Protein AF-A0A1I0JDM7-F1 (afdb_monomer_lite)

Sequence (80 aa):
MGVCSALSGLVREDAPQREYALRDVFNALRYLVKTGCGWRYLPHDLPPWPAVYQQWARWRDNRCFEHMMADLRELARVLA

Structure (mmCIF, N/CA/C/O backbone):
data_AF-A0A1I0JDM7-F1
#
_entry.id   AF-A0A1I0JDM7-F1
#
loop_
_atom_site.group_PDB
_atom_site.id
_atom_site.type_symbol
_atom_site.label_atom_id
_atom_site.label_alt_id
_atom_site.label_comp_id
_atom_site.label_asym_id
_atom_site.label_entity_id
_atom_site.label_seq_id
_atom_site.pdbx_PDB_ins_code
_atom_site.Cartn_x
_atom_site.Cartn_y
_atom_site.Cartn_z
_atom_site.occupancy
_atom_site.B_iso_or_equiv
_atom_site.auth_seq_id
_atom_site.auth_comp_id
_atom_site.auth_asym_id
_atom_site.auth_atom_id
_atom_site.pdbx_PDB_model_num
ATOM 1 N N . MET A 1 1 ? -20.697 11.921 7.033 1.00 32.81 1 MET A N 1
ATOM 2 C CA . MET A 1 1 ? -20.563 10.526 6.560 1.00 32.81 1 MET A CA 1
ATOM 3 C C . MET A 1 1 ? -19.557 10.493 5.411 1.00 32.81 1 MET A C 1
ATOM 5 O O . MET A 1 1 ? -19.924 10.256 4.269 1.00 32.81 1 MET A O 1
ATOM 9 N N . GLY A 1 2 ? -18.303 10.862 5.688 1.00 39.69 2 GLY A N 1
ATOM 10 C CA . GLY A 1 2 ? -17.242 10.916 4.685 1.00 39.69 2 GLY A CA 1
ATOM 11 C C . GLY A 1 2 ? -16.491 9.599 4.720 1.00 39.69 2 GLY A C 1
ATOM 12 O O . GLY A 1 2 ? -15.845 9.298 5.714 1.00 39.69 2 GLY A O 1
ATOM 13 N N . VAL A 1 3 ? -16.633 8.792 3.675 1.00 42.47 3 VAL A N 1
ATOM 14 C CA . VAL A 1 3 ? -15.830 7.581 3.508 1.00 42.47 3 VAL A CA 1
ATOM 15 C C . VAL A 1 3 ? -14.370 8.025 3.474 1.00 42.47 3 VAL A C 1
ATOM 17 O O . VAL A 1 3 ? -14.010 8.847 2.630 1.00 42.47 3 VAL A O 1
ATOM 20 N N . CYS A 1 4 ? -13.540 7.536 4.394 1.00 37.72 4 CYS A N 1
ATOM 21 C CA . CYS A 1 4 ? -12.112 7.821 4.386 1.00 37.72 4 CYS A CA 1
ATOM 22 C C . CYS A 1 4 ? -11.533 7.412 3.030 1.00 37.72 4 CYS A C 1
ATOM 24 O O . CYS A 1 4 ? -11.318 6.228 2.764 1.00 37.72 4 CYS A O 1
ATOM 26 N N . SER A 1 5 ? -11.230 8.379 2.167 1.00 49.50 5 SER A N 1
ATOM 27 C CA . SER A 1 5 ? -10.527 8.141 0.906 1.00 49.50 5 SER A CA 1
ATOM 28 C C . SER A 1 5 ? -9.035 7.854 1.145 1.00 49.50 5 SER A C 1
ATOM 30 O O . SER A 1 5 ? -8.207 8.140 0.282 1.00 49.50 5 SER A O 1
ATOM 32 N N . ALA A 1 6 ? -8.663 7.328 2.319 1.00 46.88 6 ALA A N 1
ATOM 33 C CA . ALA A 1 6 ? -7.295 7.262 2.826 1.00 46.88 6 ALA A CA 1
ATOM 34 C C . ALA A 1 6 ? -6.329 6.527 1.886 1.00 46.88 6 ALA A C 1
ATOM 36 O O . ALA A 1 6 ? -5.164 6.897 1.794 1.00 46.88 6 ALA A O 1
ATOM 37 N N . LEU A 1 7 ? -6.790 5.532 1.126 1.00 48.78 7 LEU A N 1
ATOM 38 C CA . LEU A 1 7 ? -5.939 4.880 0.122 1.00 48.78 7 LEU A CA 1
ATOM 39 C C . LEU A 1 7 ? -5.905 5.644 -1.216 1.00 48.78 7 LEU A C 1
ATOM 41 O O . LEU A 1 7 ? -4.900 5.575 -1.919 1.00 48.78 7 LEU A O 1
ATOM 45 N N . SER A 1 8 ? -6.946 6.429 -1.515 1.00 51.50 8 SER A N 1
ATOM 46 C CA . SER A 1 8 ? -7.130 7.230 -2.741 1.00 51.50 8 SER A CA 1
ATOM 47 C C . SER A 1 8 ? -6.460 8.613 -2.703 1.00 51.50 8 SER A C 1
ATOM 49 O O . SER A 1 8 ? -6.541 9.376 -3.664 1.00 51.50 8 SER A O 1
ATOM 51 N N . GLY A 1 9 ? -5.805 8.972 -1.596 1.00 51.06 9 GLY A N 1
ATOM 52 C CA . GLY A 1 9 ? -5.202 10.288 -1.385 1.00 51.06 9 GLY A CA 1
ATOM 53 C C . GLY A 1 9 ? -3.949 10.526 -2.229 1.00 51.06 9 GLY A C 1
ATOM 54 O O . GLY A 1 9 ? -2.844 10.412 -1.710 1.00 51.06 9 GLY A O 1
ATOM 55 N N . LEU A 1 10 ? -4.137 10.789 -3.529 1.00 52.97 10 LEU A N 1
ATOM 56 C CA . LEU A 1 10 ? -3.453 11.802 -4.359 1.00 52.97 10 LEU A CA 1
ATOM 57 C C . LEU A 1 10 ? -3.669 11.579 -5.868 1.00 52.97 10 LEU A C 1
ATOM 59 O O . LEU A 1 10 ? -3.362 12.466 -6.658 1.00 52.97 10 LEU A O 1
ATOM 63 N N . VAL A 1 11 ? -4.180 10.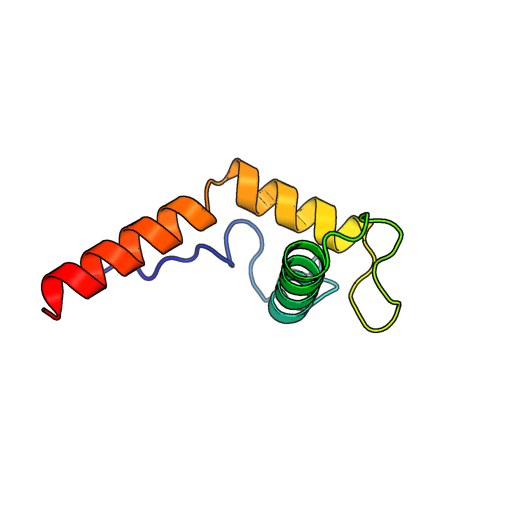420 -6.291 1.00 54.81 11 VAL A N 1
ATOM 64 C CA . VAL A 1 11 ? -4.301 10.072 -7.713 1.00 54.81 11 VAL A CA 1
ATOM 65 C C . VAL A 1 11 ? -5.618 9.332 -7.937 1.00 54.81 11 VAL A C 1
ATOM 67 O O . VAL A 1 11 ? -5.851 8.288 -7.326 1.00 54.81 11 VAL A O 1
ATOM 70 N N . ARG A 1 12 ? -6.482 9.887 -8.800 1.00 58.19 12 ARG A N 1
ATOM 71 C CA . ARG A 1 12 ? -7.737 9.239 -9.202 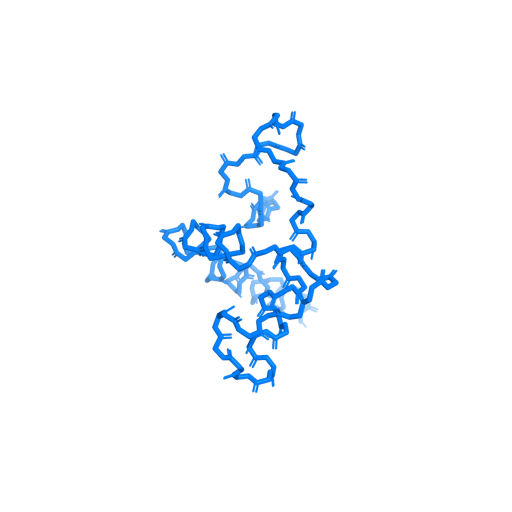1.00 58.19 12 ARG A CA 1
ATOM 72 C C . ARG A 1 12 ? -7.442 7.845 -9.762 1.00 58.19 12 ARG A C 1
ATOM 74 O O . ARG A 1 12 ? -6.378 7.609 -10.330 1.00 58.19 12 ARG A O 1
ATOM 81 N N . GLU A 1 13 ? -8.367 6.908 -9.596 1.00 59.47 13 GLU A N 1
ATOM 82 C CA . GLU A 1 13 ? -8.156 5.522 -10.037 1.00 59.47 13 GLU A CA 1
ATOM 83 C C . GLU A 1 13 ? -7.940 5.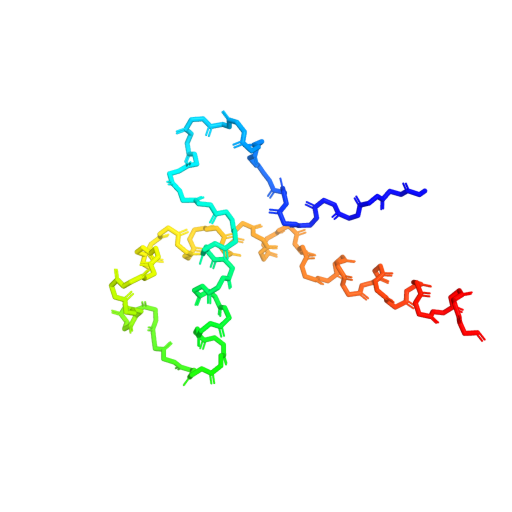389 -11.548 1.00 59.47 13 GLU A C 1
ATOM 85 O O . GLU A 1 13 ? -7.273 4.455 -11.981 1.00 59.47 13 GLU A O 1
ATOM 90 N N . ASP A 1 14 ? -8.439 6.360 -12.314 1.00 60.09 14 ASP A N 1
ATOM 91 C CA . ASP A 1 14 ? -8.325 6.495 -13.765 1.00 60.09 14 ASP A CA 1
ATOM 92 C C . ASP A 1 14 ? -7.104 7.309 -14.223 1.00 60.09 14 ASP A C 1
ATOM 94 O O . ASP A 1 14 ? -6.944 7.564 -15.417 1.00 60.09 14 ASP A O 1
ATOM 98 N N . ALA A 1 15 ? -6.243 7.758 -13.307 1.00 64.44 15 ALA A N 1
ATOM 99 C CA . ALA A 1 15 ? -5.120 8.595 -13.692 1.00 64.44 15 ALA A CA 1
ATOM 100 C C . ALA A 1 15 ? -4.049 7.774 -14.437 1.00 64.44 15 ALA A C 1
ATOM 102 O O . ALA A 1 15 ? -3.592 6.746 -13.927 1.00 64.44 15 ALA A O 1
ATOM 103 N N . PRO A 1 16 ? -3.559 8.257 -15.591 1.00 61.81 16 PRO A N 1
ATOM 104 C CA . PRO A 1 16 ? -2.612 7.519 -16.427 1.00 61.81 16 PRO A CA 1
ATOM 105 C C . PRO A 1 16 ? -1.247 7.296 -15.758 1.00 61.81 16 PRO A C 1
ATOM 107 O O . PRO A 1 16 ? -0.474 6.454 -16.195 1.00 61.81 16 PRO A O 1
ATOM 110 N N . GLN A 1 17 ? -0.938 8.031 -14.686 1.00 64.69 17 GLN A N 1
ATOM 111 C CA . GLN A 1 17 ? 0.292 7.875 -13.905 1.00 64.69 17 GLN A CA 1
ATOM 112 C C . GLN A 1 17 ? 0.245 6.681 -12.933 1.00 64.69 17 GLN A C 1
ATOM 114 O O . GLN A 1 17 ? 1.233 6.408 -12.248 1.00 64.69 17 GLN A O 1
ATOM 119 N N . ARG A 1 18 ? -0.897 5.991 -12.818 1.00 70.31 18 ARG A N 1
ATOM 120 C CA . ARG A 1 18 ? -1.075 4.829 -11.945 1.00 70.31 18 ARG A CA 1
ATOM 121 C C . ARG A 1 18 ? -0.788 3.542 -12.718 1.00 70.31 18 ARG A C 1
ATOM 123 O O . ARG A 1 18 ? -1.691 2.896 -13.232 1.00 70.31 18 ARG A O 1
ATOM 130 N N . GLU A 1 19 ? 0.486 3.170 -12.761 1.00 79.50 19 GLU A N 1
ATOM 131 C CA . GLU A 1 19 ? 0.954 1.940 -13.419 1.00 79.50 19 GLU A CA 1
ATOM 132 C C . GLU A 1 19 ? 0.555 0.664 -12.650 1.00 79.50 19 GLU A C 1
ATOM 134 O O . GLU A 1 19 ? 0.281 -0.367 -13.254 1.00 79.50 19 GLU A O 1
ATOM 139 N N . TYR A 1 20 ? 0.457 0.743 -11.316 1.00 86.56 20 TYR A N 1
ATOM 140 C CA . TYR A 1 20 ? 0.119 -0.387 -10.441 1.00 86.56 20 TYR A CA 1
ATOM 141 C C . TYR A 1 20 ? -1.179 -0.130 -9.670 1.00 86.56 20 TYR A C 1
ATOM 143 O O . TYR A 1 20 ? -1.445 0.985 -9.202 1.00 86.56 20 TYR A O 1
ATOM 151 N N . ALA A 1 21 ? -1.990 -1.172 -9.471 1.00 86.69 21 ALA A N 1
ATOM 152 C CA . ALA A 1 21 ? -3.171 -1.060 -8.625 1.00 86.69 21 ALA A CA 1
ATOM 153 C C . ALA A 1 21 ? -2.764 -0.760 -7.170 1.00 86.69 21 ALA A C 1
ATOM 155 O O . ALA A 1 21 ? -1.829 -1.353 -6.632 1.00 86.69 21 ALA A O 1
ATOM 156 N N . LEU A 1 22 ? -3.501 0.126 -6.481 1.00 84.88 22 LEU A N 1
ATOM 157 C CA . LEU A 1 22 ? -3.225 0.458 -5.075 1.00 84.88 22 LEU A CA 1
ATOM 158 C C . LEU A 1 22 ? -3.296 -0.768 -4.169 1.00 84.88 22 LEU A C 1
ATOM 160 O O . LEU A 1 22 ? -2.603 -0.818 -3.157 1.00 84.88 22 LEU A O 1
ATOM 164 N N . ARG A 1 23 ? -4.120 -1.757 -4.533 1.00 88.50 23 ARG A N 1
ATOM 165 C CA . ARG A 1 23 ? -4.199 -3.027 -3.817 1.00 88.50 23 ARG A CA 1
ATOM 166 C C . ARG A 1 23 ? -2.869 -3.773 -3.860 1.00 88.50 23 ARG A C 1
ATOM 168 O O . ARG A 1 23 ? -2.442 -4.254 -2.818 1.00 88.50 23 ARG A O 1
ATOM 175 N N . ASP A 1 24 ? -2.199 -3.808 -5.005 1.00 92.31 24 ASP A N 1
ATOM 176 C CA . ASP A 1 24 ? -0.918 -4.503 -5.164 1.00 92.31 24 ASP A CA 1
ATOM 177 C C . ASP A 1 24 ? 0.200 -3.764 -4.433 1.00 92.31 24 ASP A C 1
ATOM 179 O O . ASP A 1 24 ? 0.994 -4.369 -3.716 1.00 92.31 24 ASP A O 1
ATOM 183 N N . VAL A 1 25 ? 0.194 -2.433 -4.512 1.00 92.25 25 VAL A N 1
ATOM 184 C CA . VAL A 1 25 ? 1.107 -1.581 -3.741 1.00 92.25 25 VAL A CA 1
ATOM 185 C C . VAL A 1 25 ? 0.907 -1.773 -2.235 1.00 92.25 25 VAL A C 1
ATOM 187 O O . VAL A 1 25 ? 1.870 -1.895 -1.477 1.00 92.25 25 VAL A O 1
ATOM 190 N N . PHE A 1 26 ? -0.345 -1.841 -1.782 1.00 91.75 26 PHE A N 1
ATOM 191 C CA . PHE A 1 26 ? -0.670 -2.091 -0.382 1.00 91.75 26 PHE A CA 1
ATOM 192 C C . PHE A 1 26 ? -0.277 -3.507 0.059 1.00 91.75 26 PHE A C 1
ATOM 194 O O . PHE A 1 26 ? 0.241 -3.681 1.161 1.00 91.75 26 PHE A O 1
ATOM 201 N N . ASN A 1 27 ? -0.471 -4.515 -0.795 1.00 94.56 27 ASN A N 1
ATOM 202 C CA . ASN A 1 27 ? -0.017 -5.882 -0.537 1.00 94.56 27 ASN A CA 1
ATOM 203 C C . ASN A 1 27 ? 1.509 -5.932 -0.378 1.00 94.56 27 ASN A C 1
ATOM 205 O O . ASN A 1 27 ? 1.999 -6.560 0.561 1.00 94.56 27 ASN A O 1
ATOM 209 N N . ALA A 1 28 ? 2.248 -5.210 -1.223 1.00 95.56 28 ALA A N 1
ATOM 210 C CA . ALA A 1 28 ? 3.696 -5.092 -1.110 1.00 95.56 28 ALA A CA 1
ATOM 211 C C . ALA A 1 28 ? 4.135 -4.423 0.196 1.00 95.56 28 ALA A C 1
ATOM 213 O O . ALA A 1 28 ? 5.031 -4.913 0.884 1.00 95.56 28 ALA A O 1
ATOM 214 N N . LEU A 1 29 ? 3.458 -3.344 0.592 1.00 94.75 29 LEU A N 1
ATOM 215 C CA . LEU A 1 29 ? 3.707 -2.694 1.875 1.00 94.75 29 LEU A CA 1
ATOM 216 C C . LEU A 1 29 ? 3.410 -3.630 3.057 1.00 94.75 29 LEU A C 1
ATOM 218 O O . LEU A 1 29 ? 4.199 -3.716 3.997 1.00 94.75 29 LEU A O 1
ATOM 222 N N . ARG A 1 30 ? 2.301 -4.375 3.005 1.00 94.44 30 ARG A N 1
ATOM 223 C CA . ARG A 1 30 ? 1.953 -5.378 4.019 1.00 94.44 30 ARG A CA 1
ATOM 224 C C . ARG A 1 30 ? 3.013 -6.474 4.108 1.00 94.44 30 ARG A C 1
ATOM 226 O O . ARG A 1 30 ? 3.327 -6.903 5.217 1.00 94.44 30 ARG A O 1
ATOM 233 N N . TYR A 1 31 ? 3.553 -6.920 2.974 1.00 95.88 31 TYR A N 1
ATOM 234 C CA . TYR A 1 31 ? 4.647 -7.886 2.945 1.00 95.88 31 TYR A CA 1
ATOM 235 C C . TYR A 1 31 ? 5.871 -7.342 3.688 1.00 95.88 31 TYR A C 1
ATOM 237 O O . TYR A 1 31 ? 6.328 -7.989 4.626 1.00 95.88 31 TYR A O 1
ATOM 245 N N . LEU A 1 32 ? 6.323 -6.126 3.355 1.00 96.06 32 LEU A N 1
ATOM 246 C CA . LEU A 1 32 ? 7.454 -5.461 4.021 1.00 96.06 32 LEU A CA 1
ATOM 247 C C . LEU A 1 32 ? 7.259 -5.362 5.539 1.00 96.06 32 LEU A C 1
ATOM 249 O O . LEU A 1 32 ? 8.158 -5.702 6.301 1.00 96.06 32 LEU A O 1
ATOM 253 N N . VAL A 1 33 ? 6.074 -4.942 5.991 1.00 94.81 33 VAL A N 1
ATOM 254 C CA . VAL A 1 33 ? 5.761 -4.820 7.426 1.00 94.81 33 VAL A CA 1
ATOM 255 C C . VAL A 1 33 ? 5.726 -6.186 8.116 1.00 94.81 33 VAL A C 1
ATOM 257 O O . VAL A 1 33 ? 6.147 -6.309 9.264 1.00 94.81 33 VAL A O 1
ATOM 260 N N . LYS A 1 34 ? 5.228 -7.225 7.436 1.00 96.38 34 LYS A N 1
ATOM 261 C CA . LYS A 1 34 ? 5.111 -8.571 8.009 1.00 96.38 34 LYS A CA 1
ATOM 262 C C . LYS A 1 34 ? 6.455 -9.294 8.101 1.00 96.38 34 LYS A C 1
ATOM 264 O O . LYS A 1 34 ? 6.658 -10.038 9.058 1.00 96.38 34 LYS A O 1
ATOM 269 N N . THR A 1 35 ? 7.324 -9.131 7.108 1.00 95.94 35 THR A N 1
ATOM 270 C CA . THR A 1 35 ? 8.614 -9.835 7.026 1.00 95.94 35 THR A CA 1
ATOM 271 C C . THR A 1 35 ? 9.767 -9.033 7.617 1.00 95.94 35 THR A C 1
ATOM 273 O O . THR A 1 35 ? 10.773 -9.620 8.003 1.00 95.94 35 THR A O 1
ATOM 276 N N . GLY A 1 36 ? 9.647 -7.704 7.677 1.00 94.38 36 GLY A N 1
ATOM 277 C CA . GLY A 1 36 ? 10.736 -6.807 8.059 1.00 94.38 36 GLY A CA 1
ATOM 278 C C . GLY A 1 36 ? 11.869 -6.749 7.029 1.00 94.38 36 GLY A C 1
ATOM 279 O O . GLY A 1 36 ? 12.948 -6.250 7.346 1.00 94.38 36 GLY A O 1
ATOM 280 N N . CYS A 1 37 ? 11.670 -7.272 5.812 1.00 92.94 37 CYS A N 1
ATOM 281 C CA . CYS A 1 37 ? 12.712 -7.246 4.793 1.00 92.94 37 CYS A CA 1
ATOM 282 C C . CYS A 1 37 ? 12.973 -5.813 4.304 1.00 92.94 37 CYS A C 1
ATOM 284 O O . CYS A 1 37 ? 12.083 -4.962 4.276 1.00 92.94 37 CYS A O 1
ATOM 286 N N . GLY A 1 38 ? 14.207 -5.540 3.878 1.00 94.69 38 GLY A N 1
ATOM 287 C CA . GLY A 1 38 ? 14.539 -4.248 3.280 1.00 94.69 38 GLY A CA 1
ATOM 288 C C . GLY A 1 38 ? 13.775 -4.008 1.974 1.00 94.69 38 GLY A C 1
ATOM 289 O O . GLY A 1 38 ? 13.467 -4.949 1.247 1.00 94.69 38 GLY A O 1
ATOM 290 N N . TRP A 1 39 ? 13.539 -2.740 1.629 1.00 94.56 39 TRP A N 1
ATOM 291 C CA . TRP A 1 39 ? 12.814 -2.334 0.414 1.00 94.56 39 TRP A CA 1
ATOM 292 C C . TRP A 1 39 ? 13.334 -2.994 -0.869 1.00 94.56 39 TRP A C 1
ATOM 294 O O . TRP A 1 39 ? 12.551 -3.423 -1.707 1.00 94.56 39 TRP A O 1
ATOM 304 N N . ARG A 1 40 ? 1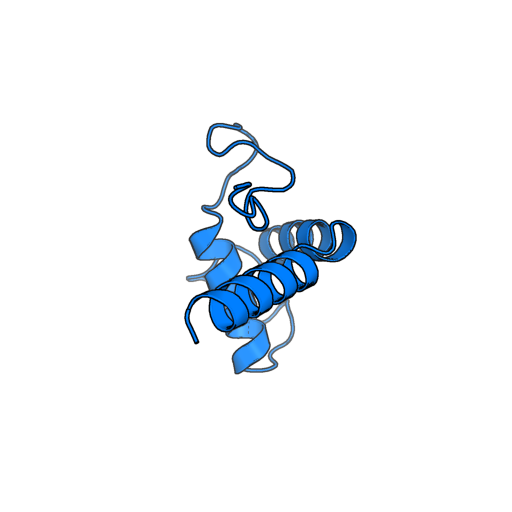4.658 -3.123 -1.008 1.00 95.12 40 ARG A N 1
ATOM 305 C CA . ARG A 1 40 ? 15.305 -3.719 -2.191 1.00 95.12 40 ARG A CA 1
ATOM 306 C C . ARG A 1 40 ? 15.148 -5.241 -2.295 1.00 95.12 40 ARG A C 1
ATOM 308 O O . ARG A 1 40 ? 15.493 -5.793 -3.329 1.00 95.12 40 ARG A O 1
ATOM 315 N N . TYR A 1 41 ? 14.649 -5.896 -1.247 1.00 94.75 41 TYR A N 1
ATOM 316 C CA . TYR A 1 41 ? 14.398 -7.341 -1.197 1.00 94.75 41 TYR A CA 1
ATOM 317 C C . TYR A 1 41 ? 12.929 -7.698 -1.437 1.00 94.75 41 TYR A C 1
ATOM 319 O O . TYR A 1 41 ? 12.510 -8.822 -1.166 1.00 94.75 41 TYR A O 1
ATOM 327 N N . LEU A 1 42 ? 12.132 -6.741 -1.911 1.00 94.81 42 LEU A N 1
ATOM 328 C CA . LEU A 1 42 ? 10.762 -7.011 -2.307 1.00 94.81 42 LEU A CA 1
ATOM 329 C C . LEU A 1 42 ? 10.756 -8.019 -3.475 1.00 94.81 42 LEU A C 1
ATOM 331 O O . LEU A 1 42 ? 11.499 -7.811 -4.439 1.00 94.81 42 LEU A O 1
ATOM 335 N N . PRO A 1 43 ? 9.973 -9.107 -3.394 1.00 93.75 43 PRO A N 1
ATOM 336 C CA . PRO A 1 43 ? 9.958 -10.113 -4.445 1.00 93.75 43 PRO A CA 1
ATOM 337 C C . PRO A 1 43 ? 9.317 -9.585 -5.741 1.00 93.75 43 PRO A C 1
ATOM 339 O O . PRO A 1 43 ? 8.563 -8.612 -5.741 1.00 93.75 43 PRO A O 1
ATOM 342 N N . HIS A 1 44 ? 9.686 -10.204 -6.865 1.00 89.88 44 HIS A N 1
ATOM 343 C CA . HIS A 1 44 ? 9.376 -9.726 -8.221 1.00 89.88 44 HIS A CA 1
ATOM 344 C C . HIS A 1 44 ? 7.914 -9.921 -8.654 1.00 89.88 44 HIS A C 1
ATOM 346 O O . HIS A 1 44 ? 7.516 -9.406 -9.694 1.00 89.88 44 HIS A O 1
ATOM 352 N N . ASP A 1 45 ? 7.131 -10.676 -7.886 1.00 93.00 45 ASP A N 1
ATOM 353 C CA . ASP A 1 45 ? 5.686 -10.847 -8.060 1.00 93.00 45 ASP A CA 1
ATOM 354 C C . ASP A 1 45 ? 4.883 -9.627 -7.578 1.00 93.00 45 ASP A C 1
ATOM 356 O O . ASP A 1 45 ? 3.702 -9.488 -7.898 1.00 93.00 45 ASP A O 1
ATOM 360 N N . LEU A 1 46 ? 5.523 -8.730 -6.826 1.00 93.62 46 LEU A N 1
ATOM 361 C CA . LEU A 1 46 ? 4.953 -7.483 -6.335 1.00 93.62 46 LEU A CA 1
ATOM 362 C C . LEU A 1 46 ? 5.462 -6.278 -7.146 1.00 93.62 46 LEU A C 1
ATOM 364 O O . LEU A 1 46 ? 6.523 -6.352 -7.772 1.00 93.62 46 LEU A O 1
ATOM 368 N N . PRO A 1 47 ? 4.744 -5.133 -7.115 1.00 93.44 47 PRO A N 1
ATOM 369 C CA . PRO A 1 47 ? 5.210 -3.906 -7.751 1.00 93.44 47 PRO A CA 1
ATOM 370 C C . PRO A 1 47 ? 6.632 -3.538 -7.309 1.00 93.44 47 PRO A C 1
ATOM 372 O O . PRO A 1 47 ? 6.977 -3.731 -6.141 1.00 93.44 47 PRO A O 1
ATOM 375 N N . PRO A 1 48 ? 7.458 -2.957 -8.192 1.00 93.56 48 PRO A N 1
ATOM 376 C CA . PRO A 1 48 ? 8.851 -2.677 -7.889 1.00 93.56 48 PRO A CA 1
ATOM 377 C C . PRO A 1 48 ? 8.967 -1.702 -6.713 1.00 93.56 48 PRO A C 1
ATOM 379 O O . PRO A 1 48 ? 8.203 -0.739 -6.588 1.00 93.56 48 PRO A O 1
ATOM 382 N N . TRP A 1 49 ? 9.971 -1.924 -5.860 1.00 94.38 49 TRP A N 1
ATOM 383 C CA . TRP A 1 49 ? 10.136 -1.170 -4.614 1.00 94.38 49 TRP A CA 1
ATOM 384 C C . TRP A 1 49 ? 10.103 0.366 -4.760 1.00 94.38 49 TRP A C 1
ATOM 386 O O . TRP A 1 49 ? 9.572 0.998 -3.844 1.00 94.38 49 TRP A O 1
ATOM 396 N N . PRO A 1 50 ? 10.583 1.011 -5.853 1.00 92.44 50 PRO A N 1
ATOM 397 C CA . PRO A 1 50 ? 10.486 2.462 -5.992 1.00 92.44 50 PRO A CA 1
ATOM 398 C C . PRO A 1 50 ? 9.036 2.940 -6.093 1.00 92.44 50 PRO A C 1
ATOM 400 O O . PRO A 1 50 ? 8.689 3.951 -5.486 1.00 92.44 50 PRO A O 1
ATOM 403 N N . ALA A 1 51 ? 8.181 2.203 -6.809 1.00 90.44 51 ALA A N 1
A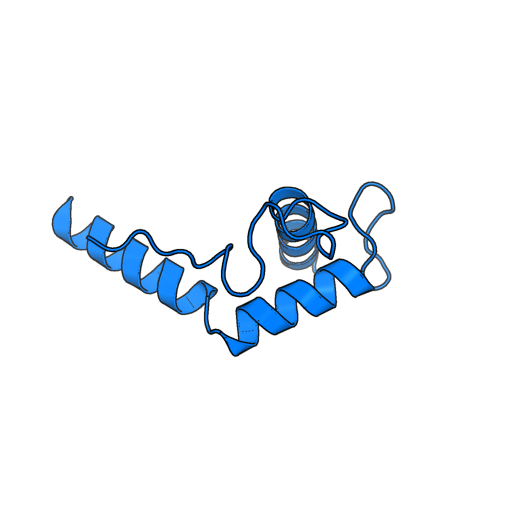TOM 404 C CA . ALA A 1 51 ? 6.763 2.528 -6.944 1.00 90.44 51 ALA A CA 1
ATOM 405 C C . ALA A 1 51 ? 6.041 2.379 -5.597 1.00 90.44 51 ALA A C 1
ATOM 407 O O . ALA A 1 51 ? 5.289 3.264 -5.182 1.00 90.44 51 ALA A O 1
ATOM 408 N N . VAL A 1 52 ? 6.340 1.298 -4.868 1.00 92.25 52 VAL A N 1
ATOM 409 C CA . VAL A 1 52 ? 5.778 1.051 -3.532 1.00 92.25 52 VAL A CA 1
ATOM 410 C C . VAL A 1 52 ? 6.222 2.125 -2.543 1.00 92.25 52 VAL A C 1
ATOM 412 O O . VAL A 1 52 ? 5.395 2.670 -1.814 1.00 92.25 52 VAL A O 1
ATOM 415 N N . TYR A 1 53 ? 7.510 2.476 -2.541 1.00 92.31 53 TYR A N 1
ATOM 416 C CA . TYR A 1 53 ? 8.059 3.489 -1.644 1.00 92.31 53 TYR A CA 1
ATOM 417 C C . TYR A 1 53 ? 7.480 4.880 -1.916 1.00 92.31 53 TYR A C 1
ATOM 419 O O . TYR A 1 53 ? 7.075 5.563 -0.978 1.00 92.31 53 TYR A O 1
ATOM 427 N N . GLN A 1 54 ? 7.396 5.299 -3.185 1.00 88.69 54 GLN A N 1
ATOM 428 C CA . GLN A 1 54 ? 6.813 6.593 -3.553 1.00 88.69 54 GLN A CA 1
ATOM 429 C C . GLN A 1 54 ? 5.364 6.711 -3.076 1.00 88.69 54 GLN A C 1
ATOM 431 O O . GLN A 1 54 ? 4.978 7.730 -2.502 1.00 88.69 54 GLN A O 1
ATOM 436 N N . GLN A 1 55 ? 4.565 5.662 -3.271 1.00 87.94 55 GLN A N 1
ATOM 437 C CA . GLN A 1 55 ? 3.177 5.666 -2.827 1.00 87.94 55 GLN A CA 1
ATOM 438 C C . GLN A 1 55 ? 3.053 5.601 -1.299 1.00 87.94 55 GLN A C 1
ATOM 440 O O . GLN A 1 55 ? 2.234 6.315 -0.721 1.00 87.94 55 GLN A O 1
ATOM 445 N N . TRP A 1 56 ? 3.887 4.807 -0.626 1.00 89.94 56 TRP A N 1
ATOM 446 C CA . TRP A 1 56 ? 3.941 4.783 0.835 1.00 89.94 56 TRP A CA 1
ATOM 447 C C . TRP A 1 56 ? 4.301 6.155 1.414 1.00 89.94 56 TRP A C 1
ATOM 449 O O . TRP A 1 56 ? 3.642 6.610 2.347 1.00 89.94 56 TRP A O 1
ATOM 459 N N . ALA A 1 57 ? 5.299 6.838 0.844 1.00 89.50 57 ALA A N 1
ATOM 460 C CA . ALA A 1 57 ? 5.696 8.175 1.273 1.00 89.50 57 ALA A CA 1
ATOM 461 C C . ALA A 1 57 ? 4.529 9.163 1.145 1.00 89.50 57 ALA A C 1
ATOM 463 O O . ALA A 1 57 ? 4.229 9.869 2.102 1.00 89.50 57 ALA A O 1
ATOM 464 N N . ARG A 1 58 ? 3.795 9.122 0.024 1.00 86.50 58 ARG A N 1
ATOM 465 C CA . ARG A 1 58 ? 2.565 9.906 -0.169 1.00 86.50 58 ARG A CA 1
ATOM 466 C C . ARG A 1 58 ? 1.519 9.621 0.908 1.00 86.50 58 ARG A C 1
ATOM 468 O O . ARG A 1 58 ? 0.972 10.560 1.478 1.00 86.50 58 ARG A O 1
ATOM 475 N N . TRP A 1 59 ? 1.241 8.355 1.217 1.00 88.75 59 TRP A N 1
ATOM 476 C CA . TRP A 1 59 ? 0.286 8.004 2.275 1.00 88.75 59 TRP A CA 1
ATOM 477 C C . TRP A 1 59 ? 0.748 8.448 3.667 1.00 88.75 59 TRP A C 1
ATOM 479 O O . TRP A 1 59 ? -0.073 8.899 4.465 1.00 88.75 59 TRP A O 1
ATOM 489 N N . ARG A 1 60 ? 2.051 8.346 3.954 1.00 89.31 60 ARG A N 1
ATOM 490 C CA . ARG A 1 60 ? 2.659 8.806 5.209 1.00 89.31 60 ARG A CA 1
ATOM 491 C C . ARG A 1 60 ? 2.528 10.320 5.361 1.00 89.31 60 ARG A C 1
ATOM 493 O O . ARG A 1 60 ? 2.074 10.780 6.402 1.00 89.31 60 ARG A O 1
ATOM 500 N N . ASP A 1 61 ? 2.887 11.080 4.331 1.00 88.44 61 ASP A N 1
ATOM 501 C CA . ASP A 1 61 ? 2.853 12.547 4.368 1.00 88.44 61 ASP A CA 1
ATOM 502 C C . ASP A 1 61 ? 1.415 13.088 4.475 1.00 88.44 61 ASP A C 1
ATOM 504 O O . ASP A 1 61 ? 1.186 14.107 5.120 1.00 88.44 61 ASP A O 1
ATOM 508 N N . ASN A 1 62 ? 0.428 12.362 3.937 1.00 86.12 62 ASN A N 1
ATOM 509 C CA . ASN A 1 62 ? -0.999 12.684 4.081 1.00 86.12 62 ASN A CA 1
ATOM 510 C C . ASN A 1 62 ? -1.663 12.067 5.326 1.00 86.12 62 ASN A C 1
ATOM 512 O O . ASN A 1 62 ? -2.882 12.171 5.488 1.00 86.12 62 ASN A O 1
ATOM 516 N N . ARG A 1 63 ? -0.892 11.410 6.204 1.00 87.31 63 ARG A N 1
ATOM 517 C CA . ARG A 1 63 ? -1.387 10.774 7.439 1.00 87.31 63 ARG A CA 1
ATOM 518 C C . ARG A 1 63 ? -2.564 9.820 7.213 1.00 87.31 63 ARG A C 1
ATOM 520 O O . ARG A 1 63 ? -3.491 9.722 8.019 1.00 87.31 63 ARG A O 1
ATOM 527 N N . CYS A 1 64 ? -2.559 9.129 6.074 1.00 87.06 64 CYS A N 1
ATOM 528 C CA . CYS A 1 64 ? -3.679 8.300 5.638 1.00 87.06 64 CYS A CA 1
ATOM 529 C C . CYS A 1 64 ? -3.997 7.176 6.631 1.00 87.06 64 CYS A C 1
ATOM 531 O O . CYS A 1 64 ? -5.163 6.848 6.846 1.00 87.06 64 CYS A O 1
ATOM 533 N N . PHE A 1 65 ? -2.970 6.589 7.247 1.00 86.44 65 PHE A N 1
ATOM 534 C CA . PHE A 1 65 ? -3.141 5.507 8.211 1.00 86.44 65 PHE A CA 1
ATOM 535 C C . PHE A 1 65 ? -3.773 6.001 9.510 1.00 86.44 65 PHE A C 1
ATOM 537 O O . PHE A 1 65 ? -4.642 5.330 10.061 1.00 86.44 65 PHE A O 1
ATOM 544 N N . GLU A 1 66 ? -3.392 7.182 9.990 1.00 89.88 66 GLU A N 1
ATOM 545 C CA . GLU A 1 66 ? -3.981 7.756 11.195 1.00 89.88 66 GLU A CA 1
ATOM 546 C C . GLU A 1 66 ? -5.441 8.140 10.987 1.00 89.88 66 GLU A C 1
ATOM 548 O O . GLU A 1 66 ? -6.254 7.857 11.866 1.00 89.88 66 GLU A O 1
ATOM 553 N N . HIS A 1 67 ? -5.791 8.700 9.824 1.00 88.75 67 HIS A N 1
ATOM 554 C CA . HIS A 1 67 ? -7.188 8.958 9.467 1.00 88.75 67 HIS A CA 1
ATOM 555 C C . HIS A 1 67 ? -8.002 7.660 9.408 1.00 88.75 67 HIS A C 1
ATOM 557 O O . HIS A 1 67 ? -9.054 7.567 10.032 1.00 88.75 67 HIS A O 1
ATOM 563 N N . MET A 1 68 ? -7.476 6.615 8.759 1.00 87.25 68 MET A N 1
ATOM 564 C CA . MET A 1 68 ? -8.140 5.309 8.699 1.00 87.25 68 MET A CA 1
ATOM 565 C C . MET A 1 68 ? -8.372 4.711 10.095 1.00 87.25 68 MET A C 1
ATOM 567 O O . MET A 1 68 ? -9.444 4.177 10.376 1.00 87.25 68 MET A O 1
ATOM 571 N N . MET A 1 69 ? -7.384 4.816 10.989 1.00 90.88 69 MET A N 1
ATOM 572 C CA . MET A 1 69 ? -7.508 4.331 12.365 1.00 90.88 69 MET A CA 1
ATOM 573 C C . MET A 1 69 ? -8.474 5.172 13.204 1.00 90.88 69 MET A C 1
ATOM 575 O O . MET A 1 69 ? -9.163 4.616 14.057 1.00 90.88 69 MET A O 1
ATOM 579 N N . ALA A 1 70 ? -8.519 6.489 12.998 1.00 91.62 70 ALA A N 1
ATOM 580 C CA . ALA A 1 70 ? -9.483 7.365 13.657 1.00 91.62 70 ALA A CA 1
ATOM 581 C C . ALA A 1 70 ? -10.918 7.000 13.253 1.00 91.62 70 ALA A C 1
ATOM 583 O O . ALA A 1 70 ? -11.758 6.789 14.126 1.00 91.62 70 ALA A O 1
ATOM 584 N N . ASP A 1 71 ? -11.160 6.812 11.957 1.00 90.81 71 ASP A N 1
ATOM 585 C CA . ASP A 1 71 ? -12.477 6.445 11.439 1.00 90.81 71 ASP A CA 1
ATOM 586 C C . ASP A 1 71 ? -12.911 5.058 11.916 1.00 90.81 71 ASP A C 1
ATOM 588 O O . ASP A 1 71 ? -14.051 4.876 12.339 1.00 90.81 71 ASP A O 1
ATOM 592 N N . LEU A 1 72 ? -11.997 4.082 11.930 1.00 92.00 72 LEU A N 1
ATOM 593 C CA . LEU A 1 72 ? -12.296 2.749 12.456 1.00 92.00 72 LEU A CA 1
ATOM 594 C C . LEU A 1 72 ? -12.668 2.789 13.945 1.00 92.00 72 LEU A C 1
ATOM 596 O O . LEU A 1 72 ? -13.590 2.091 14.364 1.00 92.00 72 LEU A O 1
ATOM 600 N N . ARG A 1 73 ? -11.969 3.601 14.747 1.00 93.88 73 ARG A N 1
ATOM 601 C CA . ARG A 1 73 ? -12.281 3.779 16.174 1.00 93.88 73 ARG A CA 1
ATOM 602 C C . ARG A 1 73 ? -13.644 4.426 16.376 1.00 93.88 73 ARG A C 1
ATOM 604 O O . ARG A 1 73 ? -14.375 4.004 17.265 1.00 93.88 73 ARG A O 1
ATOM 611 N N . GLU A 1 74 ? -13.992 5.408 15.552 1.00 95.06 74 GLU A N 1
ATOM 612 C CA . GLU A 1 74 ? -15.300 6.056 15.619 1.00 95.06 74 GLU A CA 1
ATOM 613 C C . GLU A 1 74 ? -16.429 5.093 15.233 1.00 95.06 74 GLU A C 1
ATOM 615 O O . GLU A 1 74 ? -17.428 4.998 15.942 1.00 95.06 74 GLU A O 1
A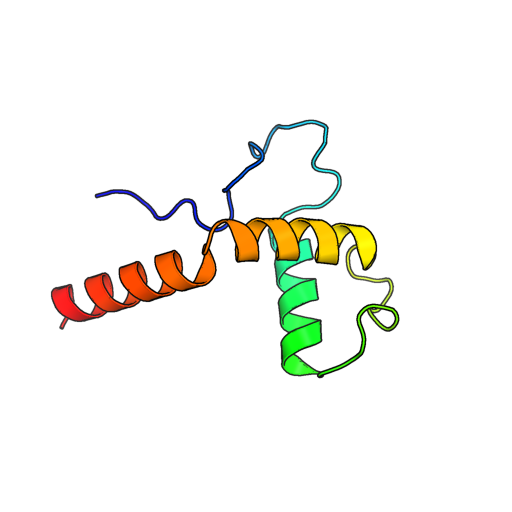TOM 620 N N . LEU A 1 75 ? -16.245 4.301 14.172 1.00 95.25 75 LEU A N 1
ATOM 621 C CA . LEU A 1 75 ? -17.196 3.251 13.803 1.00 95.25 75 LEU A CA 1
ATOM 622 C C . LEU A 1 75 ? -17.354 2.213 14.919 1.00 95.25 75 LEU A C 1
ATOM 624 O O . LEU A 1 75 ? -18.477 1.851 15.259 1.00 95.25 75 LEU A O 1
ATOM 628 N N . ALA A 1 76 ? -16.250 1.770 15.526 1.00 95.12 76 ALA A N 1
ATOM 629 C CA . ALA A 1 76 ? -16.290 0.838 16.650 1.00 95.12 76 ALA A CA 1
ATOM 630 C C . ALA A 1 76 ? -17.026 1.421 17.868 1.00 95.12 76 ALA A C 1
ATOM 632 O O . ALA A 1 76 ? -17.716 0.687 18.564 1.00 95.12 76 ALA A O 1
ATOM 633 N N . ARG A 1 77 ? -16.914 2.734 18.108 1.00 95.75 77 ARG A N 1
ATOM 634 C CA . ARG A 1 77 ? -17.609 3.437 19.195 1.00 95.75 77 ARG A CA 1
ATOM 635 C C . ARG A 1 77 ? -19.119 3.542 18.959 1.00 95.75 77 ARG A C 1
ATOM 637 O O . ARG A 1 77 ? -19.871 3.505 19.922 1.00 95.75 77 ARG A O 1
ATOM 644 N N . VAL A 1 78 ? -19.555 3.732 17.713 1.00 96.56 78 VAL A N 1
ATOM 645 C CA . VAL A 1 78 ? -20.981 3.884 17.359 1.00 96.56 78 VAL A CA 1
ATOM 646 C C . VAL A 1 78 ? -21.704 2.537 17.256 1.00 96.56 78 VAL A C 1
ATOM 648 O O . VAL A 1 78 ? -22.909 2.481 17.478 1.00 96.56 78 VAL A O 1
ATOM 651 N N . LEU A 1 79 ? -20.990 1.468 16.891 1.00 92.94 79 LEU A N 1
ATOM 652 C CA . LEU A 1 79 ? -21.549 0.117 16.742 1.00 92.94 79 LEU A CA 1
ATOM 653 C C . LEU A 1 79 ? -21.513 -0.724 18.030 1.00 92.94 79 LEU A C 1
ATOM 655 O O . LEU A 1 79 ? -22.059 -1.828 18.028 1.00 92.94 79 LEU A O 1
ATOM 659 N N . ALA A 1 80 ? -20.842 -0.238 19.077 1.00 78.00 80 ALA A N 1
ATOM 660 C CA . ALA A 1 80 ? -20.834 -0.831 20.414 1.00 78.00 80 ALA A CA 1
ATOM 661 C C . ALA A 1 80 ? -22.057 -0.378 21.221 1.00 78.00 80 ALA A C 1
ATOM 663 O O . ALA A 1 80 ? -22.605 -1.232 21.952 1.00 78.00 80 ALA A O 1
#

Foldseek 3Di:
DDDLCLLVPPADPPHPVPPDDSVLLVVQVVVCVVVVDDLCPRDPVGDRSVVSVVSVVSSVVVVSVVVVVVVVVVVVVVVD

Secondary structure (DSSP, 8-state):
-----TTTTTS-TT-TT--S-HHHHHHHHHHHHHH---GGG--TTSPPHHHHHHHHHHHHHTTHHHHHHHHHHHHHHHH-

pLDDT: mean 82.73, std 17.24, range [32.81, 96.56]

InterPro domains:
  IPR025161 Insertion element IS402-like domain [PF13340] (15-68)

Radius of gyration: 14.26 Å; chains: 1; bounding box: 37×24×37 Å

Organism: NCBI:txid82805